Protein AF-A0A537VHF2-F1 (afdb_monomer)

pLDDT: mean 90.83, std 6.18, range [56.66, 97.06]

Foldseek 3Di:
DDDDDDDAFADPVGHRADPVRANCVRPVPVVVVCPDPVNVVVCVNNVDDDDDPSVVVNVPD

Mean predicted aligned error: 3.5 Å

Solvent-accessible surface area (backbone atoms only — not comparable to full-atom values): 4240 Å² total; per-residue (Å²): 133,89,84,87,85,87,87,82,74,61,48,96,90,69,43,63,46,49,100,85,68,47,46,56,92,82,40,89,50,54,75,64,52,60,77,31,73,67,46,50,51,51,53,67,72,57,78,70,87,89,79,56,69,72,66,58,55,67,75,58,133

Sequence (61 aa):
MGKVIVGMTISVDGYAADRHGSAGPLYPDLADLRDTDYMEAMINETGAVLMGRRAFEMADP

Radius of gyration: 12.89 Å; Cα contacts (8 Å, |Δi|>4): 24; chains: 1; bounding box: 29×24×36 Å

Structure (mmCIF, N/CA/C/O backbone):
data_AF-A0A537VHF2-F1
#
_entry.id   AF-A0A537VHF2-F1
#
loop_
_atom_site.group_PDB
_atom_site.id
_atom_site.type_symbol
_atom_site.label_atom_id
_atom_site.label_alt_id
_atom_site.label_comp_id
_atom_site.label_asym_id
_atom_site.label_entity_id
_atom_site.label_seq_id
_atom_site.pdbx_PDB_ins_code
_atom_site.Cartn_x
_atom_site.Cartn_y
_atom_site.Cartn_z
_atom_site.occupancy
_atom_site.B_iso_or_equiv
_atom_site.auth_seq_id
_atom_site.auth_comp_id
_atom_site.auth_asym_id
_atom_site.auth_atom_id
_atom_site.pdbx_PDB_model_num
ATOM 1 N N . MET A 1 1 ? -8.214 7.407 21.416 1.00 80.81 1 MET A N 1
ATOM 2 C CA . MET A 1 1 ? -6.944 7.919 20.854 1.00 80.81 1 MET A CA 1
ATOM 3 C C . MET A 1 1 ? -6.758 7.228 19.510 1.00 80.81 1 MET A C 1
ATOM 5 O O . MET A 1 1 ? -7.011 6.032 19.461 1.00 80.81 1 MET A O 1
ATOM 9 N N . GLY A 1 2 ? -6.465 7.949 18.425 1.00 86.81 2 GLY A N 1
ATOM 10 C CA . GLY A 1 2 ? -6.373 7.338 17.088 1.00 86.81 2 GLY A CA 1
ATOM 11 C C . GLY A 1 2 ? -5.109 6.487 16.930 1.00 86.81 2 GLY A C 1
ATOM 12 O O . GLY A 1 2 ? -4.056 6.875 17.433 1.00 86.81 2 GLY A O 1
ATOM 13 N N . LYS A 1 3 ? -5.213 5.342 16.246 1.00 91.69 3 LYS A N 1
ATOM 14 C CA . LYS A 1 3 ? -4.073 4.506 15.839 1.00 91.69 3 LYS A CA 1
ATOM 15 C C . LYS A 1 3 ? -3.666 4.912 14.425 1.00 91.69 3 LYS A 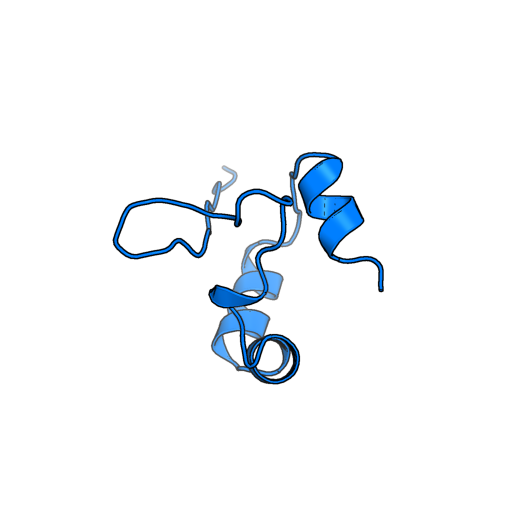C 1
ATOM 17 O O . LYS A 1 3 ? -4.516 4.972 13.545 1.00 91.69 3 LYS A O 1
ATOM 22 N N . VAL A 1 4 ? -2.384 5.195 14.215 1.00 92.62 4 VAL A N 1
ATOM 23 C CA . VAL A 1 4 ? -1.834 5.425 12.873 1.00 92.62 4 VAL A CA 1
ATOM 24 C C . VAL A 1 4 ? -1.225 4.117 12.387 1.00 92.62 4 VAL A C 1
ATOM 26 O O . VAL A 1 4 ? -0.398 3.529 13.082 1.00 92.62 4 VAL A O 1
ATOM 29 N N . ILE A 1 5 ? -1.649 3.666 11.209 1.00 91.38 5 ILE A N 1
ATOM 30 C CA . ILE A 1 5 ? -1.146 2.459 10.554 1.00 91.38 5 ILE A CA 1
ATOM 31 C C . ILE A 1 5 ? -0.325 2.899 9.343 1.00 91.38 5 ILE A C 1
ATOM 33 O O . ILE A 1 5 ? -0.761 3.749 8.570 1.00 91.38 5 ILE A O 1
ATOM 37 N N . VAL A 1 6 ? 0.872 2.334 9.189 1.00 91.50 6 VAL A N 1
ATOM 38 C CA . VAL A 1 6 ? 1.730 2.550 8.020 1.00 91.50 6 VAL A CA 1
ATOM 39 C C . VAL A 1 6 ? 1.950 1.201 7.353 1.00 91.50 6 VAL A C 1
ATOM 41 O O . VAL A 1 6 ? 2.476 0.286 7.981 1.00 91.50 6 VAL A O 1
ATOM 44 N N . GLY A 1 7 ? 1.548 1.088 6.089 1.00 88.06 7 GLY A N 1
ATOM 45 C CA . GLY A 1 7 ? 1.779 -0.086 5.254 1.00 88.06 7 GLY A CA 1
ATOM 46 C C . GLY A 1 7 ? 2.396 0.328 3.923 1.00 88.06 7 GLY A C 1
ATOM 47 O O . GLY A 1 7 ? 1.938 1.286 3.303 1.00 88.06 7 GLY A O 1
ATOM 48 N N . MET A 1 8 ? 3.444 -0.375 3.499 1.00 90.62 8 MET A N 1
ATOM 49 C CA . MET A 1 8 ? 4.044 -0.240 2.171 1.00 90.62 8 MET A CA 1
ATOM 50 C C . MET A 1 8 ? 4.586 -1.597 1.722 1.00 90.62 8 MET A C 1
ATOM 52 O O . MET A 1 8 ? 5.087 -2.357 2.550 1.00 90.62 8 MET A O 1
ATOM 56 N N . THR A 1 9 ? 4.528 -1.871 0.423 1.00 92.00 9 THR A N 1
ATOM 57 C CA . THR A 1 9 ? 5.307 -2.958 -0.185 1.00 92.00 9 THR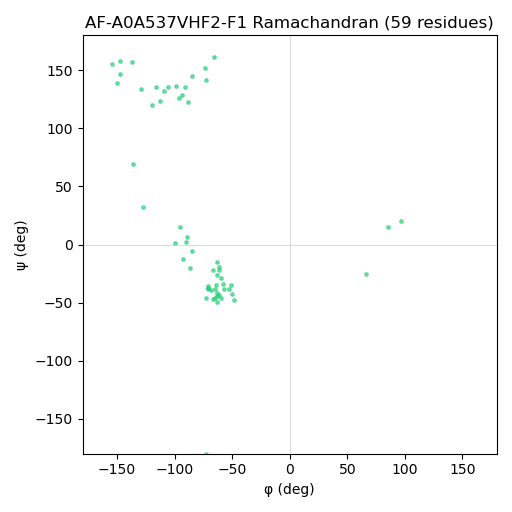 A CA 1
ATOM 58 C C . THR A 1 9 ? 6.547 -2.353 -0.816 1.00 92.00 9 THR A C 1
ATOM 60 O O . THR A 1 9 ? 6.474 -1.295 -1.441 1.00 92.00 9 THR A O 1
ATOM 63 N N . ILE A 1 10 ? 7.685 -3.006 -0.616 1.00 96.06 10 ILE A N 1
ATOM 64 C CA . ILE A 1 10 ? 8.981 -2.589 -1.146 1.00 96.06 10 ILE A CA 1
ATOM 65 C C . ILE A 1 10 ? 9.726 -3.803 -1.680 1.00 96.06 10 ILE A C 1
ATOM 67 O O . ILE A 1 10 ? 9.492 -4.935 -1.253 1.00 96.06 10 ILE A O 1
ATOM 71 N N . SER A 1 11 ? 10.656 -3.556 -2.591 1.00 96.44 11 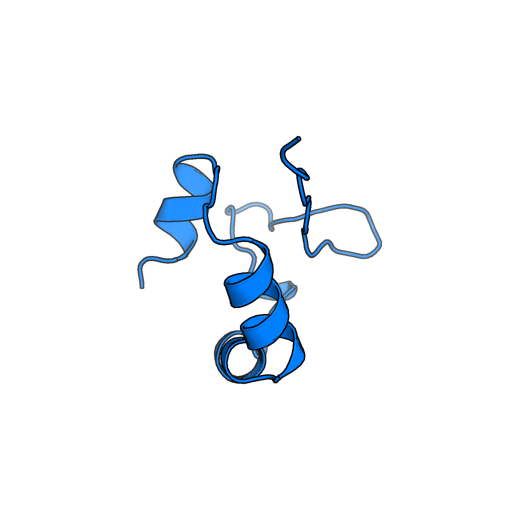SER A N 1
ATOM 72 C CA . SER A 1 11 ? 11.654 -4.539 -2.977 1.00 96.44 11 SER A CA 1
ATOM 73 C C . SER A 1 11 ? 12.596 -4.850 -1.808 1.00 96.44 11 SER A C 1
ATOM 75 O O . SER A 1 11 ? 12.721 -4.077 -0.854 1.00 96.44 11 SER A O 1
ATOM 77 N N . VAL A 1 12 ? 13.302 -5.982 -1.889 1.00 97.00 12 VAL A N 1
ATOM 78 C CA . VAL A 1 12 ? 14.265 -6.416 -0.856 1.00 97.00 12 VAL A CA 1
ATOM 79 C C . VAL A 1 12 ? 15.392 -5.393 -0.650 1.00 97.00 12 VAL A C 1
ATOM 81 O O . VAL A 1 12 ? 15.918 -5.263 0.452 1.00 97.00 12 VAL A O 1
ATOM 84 N N . ASP A 1 13 ? 15.739 -4.641 -1.692 1.00 97.06 13 ASP A N 1
ATOM 85 C CA . ASP A 1 13 ? 16.727 -3.558 -1.682 1.00 97.06 13 ASP A CA 1
ATOM 86 C C . ASP A 1 13 ? 16.140 -2.171 -1.341 1.00 97.06 13 ASP A C 1
ATOM 88 O O . ASP A 1 13 ? 16.869 -1.181 -1.344 1.00 97.06 13 ASP A O 1
ATOM 92 N N . GLY A 1 14 ? 14.860 -2.093 -0.962 1.00 96.81 14 GLY A N 1
ATOM 93 C CA . GLY A 1 14 ? 14.290 -0.927 -0.282 1.00 96.81 14 GLY A CA 1
ATOM 94 C C . GLY A 1 14 ? 13.563 0.088 -1.164 1.00 96.81 14 GLY A C 1
ATOM 95 O O . GLY A 1 14 ? 13.378 1.229 -0.738 1.00 96.81 14 GLY A O 1
ATOM 96 N N . TYR A 1 15 ? 13.131 -0.291 -2.367 1.00 96.56 15 TYR A N 1
ATOM 97 C CA . TYR A 1 15 ? 12.444 0.605 -3.300 1.00 96.56 15 TYR A CA 1
ATOM 98 C C . TYR A 1 15 ? 10.943 0.309 -3.385 1.00 96.56 15 TYR A C 1
ATOM 100 O O . TYR A 1 15 ? 10.525 -0.839 -3.498 1.00 96.56 15 TYR A O 1
ATOM 108 N N . ALA A 1 16 ? 10.124 1.364 -3.368 1.00 94.19 16 ALA A N 1
ATOM 109 C CA . ALA A 1 16 ? 8.663 1.276 -3.502 1.00 94.19 16 ALA A CA 1
ATOM 110 C C . ALA A 1 16 ? 8.166 1.427 -4.955 1.00 94.19 16 ALA A C 1
ATOM 112 O O . ALA A 1 16 ? 6.997 1.189 -5.239 1.00 94.19 16 ALA A O 1
ATOM 113 N N . ALA A 1 17 ? 9.036 1.868 -5.865 1.00 94.88 17 ALA A N 1
ATOM 114 C CA . ALA A 1 17 ? 8.723 2.074 -7.272 1.00 94.88 17 ALA A CA 1
ATOM 115 C C . ALA A 1 17 ? 9.994 1.968 -8.123 1.00 94.88 17 ALA A C 1
ATOM 117 O O . ALA A 1 17 ? 11.102 2.208 -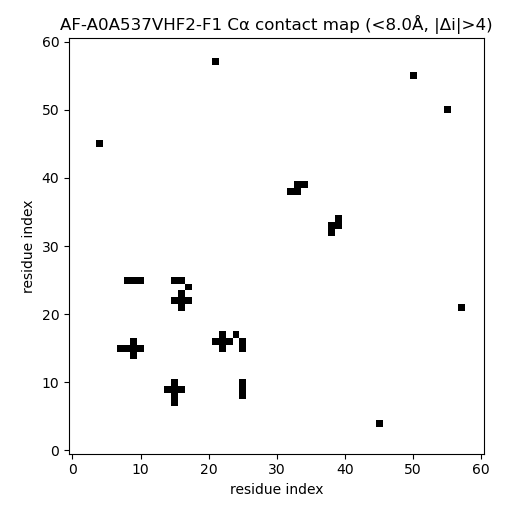7.636 1.00 94.88 17 ALA A O 1
ATOM 118 N N . ASP A 1 18 ? 9.825 1.636 -9.400 1.00 94.31 18 ASP A N 1
ATOM 119 C CA . ASP A 1 18 ? 10.900 1.633 -10.384 1.00 94.31 18 ASP A CA 1
ATOM 120 C C . ASP A 1 18 ? 11.334 3.062 -10.780 1.00 94.31 18 ASP A C 1
ATOM 122 O O . ASP A 1 18 ? 10.791 4.073 -10.326 1.00 94.31 18 ASP A O 1
ATOM 126 N N . ARG A 1 19 ? 12.318 3.166 -11.681 1.00 95.62 19 ARG A N 1
A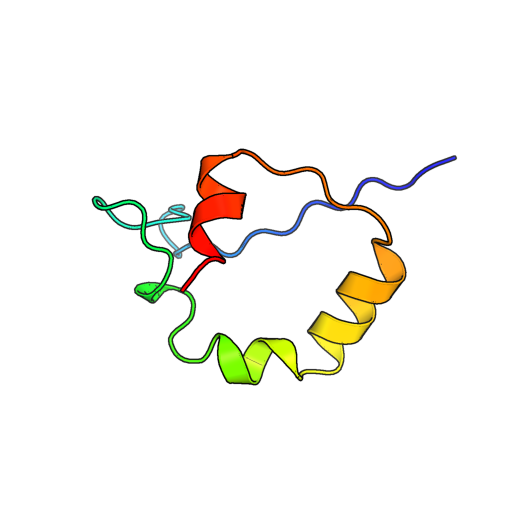TOM 127 C CA . ARG A 1 19 ? 12.843 4.460 -12.158 1.00 95.62 19 ARG A CA 1
ATOM 128 C C . ARG A 1 19 ? 11.826 5.330 -12.914 1.00 95.62 19 ARG A C 1
ATOM 130 O O . ARG A 1 19 ? 12.106 6.504 -13.139 1.00 95.62 19 ARG A O 1
ATOM 137 N N . HIS A 1 20 ? 10.700 4.765 -13.347 1.00 93.44 20 HIS A N 1
ATOM 138 C CA . HIS A 1 20 ? 9.612 5.481 -14.014 1.00 93.44 20 HIS A CA 1
ATOM 139 C C . HIS A 1 20 ? 8.458 5.793 -13.047 1.00 93.44 20 HIS A C 1
ATOM 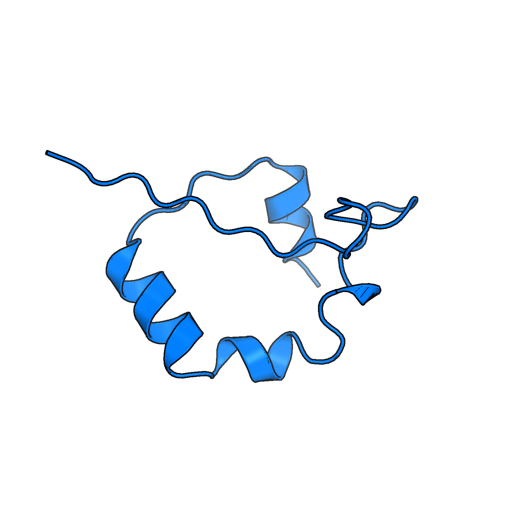141 O O . HIS A 1 20 ? 7.475 6.404 -13.455 1.00 93.44 20 HIS A O 1
ATOM 147 N N . GLY A 1 21 ? 8.585 5.413 -11.770 1.00 92.06 21 GLY A N 1
ATOM 148 C CA . GLY A 1 21 ? 7.567 5.615 -10.746 1.00 92.06 21 GLY A CA 1
ATOM 149 C C . GLY A 1 21 ? 6.500 4.521 -10.698 1.00 92.06 21 GLY A C 1
ATOM 150 O O . GLY A 1 21 ? 5.478 4.740 -10.063 1.00 92.06 21 GLY A O 1
ATOM 151 N N . SER A 1 22 ? 6.711 3.365 -11.334 1.00 91.56 22 SER A N 1
ATOM 152 C CA . SER A 1 22 ? 5.759 2.247 -11.331 1.00 91.56 22 SER A CA 1
ATOM 153 C C . SER A 1 22 ? 6.014 1.275 -10.178 1.00 91.56 22 SER A C 1
ATOM 155 O O . SER A 1 22 ? 7.151 0.862 -9.949 1.00 91.56 22 SER A O 1
ATOM 157 N N . ALA A 1 23 ? 4.948 0.849 -9.497 1.00 92.19 23 ALA A N 1
ATOM 158 C CA . ALA A 1 23 ? 4.982 -0.246 -8.523 1.00 92.19 23 ALA A CA 1
ATOM 159 C C . ALA A 1 23 ? 4.695 -1.628 -9.148 1.00 92.19 23 ALA A C 1
ATOM 161 O O . ALA A 1 23 ? 4.674 -2.625 -8.433 1.00 92.19 23 ALA A O 1
ATOM 162 N N . GLY A 1 24 ? 4.498 -1.716 -10.471 1.00 91.81 24 GLY A N 1
ATOM 163 C CA . GLY A 1 24 ? 4.134 -2.960 -11.166 1.00 91.81 24 GLY A CA 1
ATOM 164 C C . GLY A 1 24 ? 5.024 -4.174 -10.845 1.00 91.81 24 GLY A C 1
ATOM 165 O O . GLY A 1 24 ? 4.485 -5.245 -10.584 1.00 91.81 24 GLY A O 1
ATOM 166 N N . PRO A 1 25 ? 6.365 -4.040 -10.771 1.00 92.56 25 PRO A N 1
ATOM 167 C CA . PRO A 1 25 ? 7.240 -5.153 -10.390 1.00 92.56 25 PRO A CA 1
ATOM 168 C C . PRO A 1 25 ? 7.007 -5.712 -8.977 1.00 92.56 25 PRO A C 1
ATOM 170 O O . PRO A 1 25 ? 7.405 -6.842 -8.710 1.00 92.56 25 PRO A O 1
ATOM 173 N N . LEU A 1 26 ? 6.401 -4.932 -8.074 1.00 93.06 26 LEU A N 1
ATOM 174 C CA . LEU A 1 26 ? 6.070 -5.360 -6.711 1.00 93.06 26 LEU A CA 1
ATOM 175 C C . LEU A 1 26 ? 4.713 -6.065 -6.626 1.00 93.06 26 LEU A C 1
ATOM 177 O O . LEU A 1 26 ? 4.472 -6.781 -5.660 1.00 93.06 26 LEU A O 1
ATOM 181 N N . TYR A 1 27 ? 3.845 -5.857 -7.617 1.00 88.94 27 TYR A N 1
ATOM 182 C CA . TYR A 1 27 ? 2.472 -6.352 -7.620 1.00 88.94 27 TYR A CA 1
ATOM 183 C C . TYR A 1 27 ? 2.097 -6.953 -8.984 1.00 88.94 27 TYR A C 1
ATOM 185 O O . TYR A 1 27 ? 1.276 -6.379 -9.707 1.00 88.94 27 TYR A O 1
ATOM 193 N N . PRO A 1 28 ? 2.678 -8.105 -9.365 1.00 85.94 28 PRO A N 1
ATOM 194 C CA . PRO A 1 28 ? 2.294 -8.802 -10.597 1.00 85.94 28 PRO A CA 1
ATOM 195 C C . PRO A 1 28 ? 0.816 -9.240 -10.601 1.00 85.94 28 PRO A C 1
ATOM 197 O O . PRO A 1 28 ? 0.244 -9.477 -11.661 1.00 85.94 28 PRO A O 1
ATOM 200 N N . ASP A 1 29 ? 0.210 -9.314 -9.420 1.00 88.44 29 ASP A N 1
ATOM 201 C CA . ASP A 1 29 ? -1.117 -9.821 -9.087 1.00 88.44 29 ASP A CA 1
ATOM 202 C C . ASP A 1 29 ? -1.929 -8.794 -8.271 1.00 88.44 29 ASP A C 1
ATOM 204 O O . ASP A 1 29 ? -2.748 -9.154 -7.428 1.00 88.44 29 ASP A O 1
ATOM 208 N N . LEU A 1 30 ? -1.722 -7.488 -8.509 1.00 86.94 30 LEU A N 1
ATOM 209 C CA . LEU A 1 30 ? -2.383 -6.418 -7.740 1.00 86.94 30 LEU A CA 1
ATOM 210 C C . LEU A 1 30 ? -3.912 -6.565 -7.679 1.00 86.94 30 LEU A C 1
ATOM 212 O O . LEU A 1 30 ? -4.524 -6.260 -6.655 1.00 86.94 30 LEU A O 1
ATOM 216 N N . ALA A 1 31 ? -4.520 -6.999 -8.787 1.00 86.56 31 ALA A N 1
ATOM 217 C CA . ALA A 1 31 ? -5.958 -7.218 -8.871 1.00 86.56 31 ALA A CA 1
ATOM 218 C C . ALA A 1 31 ? -6.414 -8.326 -7.913 1.00 86.56 31 ALA A C 1
ATOM 220 O O . ALA A 1 31 ? -7.379 -8.126 -7.184 1.00 86.56 31 ALA A O 1
ATOM 221 N N . ASP A 1 32 ? -5.675 -9.434 -7.853 1.00 90.50 32 ASP A N 1
ATOM 222 C CA . ASP A 1 32 ? -6.000 -10.572 -6.993 1.00 90.50 32 ASP A CA 1
ATOM 223 C C . ASP A 1 32 ? -5.755 -10.236 -5.514 1.00 90.50 32 ASP A C 1
ATOM 225 O O . ASP A 1 32 ? -6.543 -10.607 -4.646 1.00 90.50 32 ASP A O 1
ATOM 229 N N . LEU A 1 33 ? -4.697 -9.468 -5.213 1.00 89.06 33 LEU A N 1
ATOM 230 C CA . LEU A 1 33 ? -4.382 -9.019 -3.853 1.00 89.06 33 LEU A CA 1
ATOM 231 C C . LEU A 1 33 ? -5.538 -8.230 -3.222 1.00 89.06 33 LEU A C 1
ATOM 233 O O . LEU A 1 33 ? -5.798 -8.373 -2.023 1.00 89.06 33 LEU A O 1
ATOM 237 N N . ARG A 1 34 ? -6.226 -7.396 -4.013 1.00 86.06 34 ARG A N 1
ATOM 238 C CA . ARG A 1 34 ? -7.330 -6.547 -3.543 1.00 86.06 34 ARG A CA 1
ATOM 239 C C . ARG A 1 34 ? -8.468 -7.352 -2.914 1.00 86.06 34 ARG A C 1
ATOM 241 O O . ARG A 1 34 ? -9.055 -6.869 -1.950 1.00 86.06 34 ARG A O 1
ATOM 248 N N . ASP A 1 35 ? -8.726 -8.549 -3.428 1.00 89.94 35 ASP A N 1
ATOM 249 C CA . ASP A 1 35 ? -9.860 -9.390 -3.038 1.00 89.94 35 ASP A CA 1
ATOM 250 C C . ASP A 1 35 ? -9.483 -10.421 -1.953 1.00 89.94 35 ASP A C 1
ATOM 252 O O . ASP A 1 35 ? -10.206 -11.384 -1.703 1.00 89.94 35 ASP A O 1
ATOM 256 N N . THR A 1 36 ? -8.331 -10.246 -1.295 1.00 94.31 36 THR A N 1
ATOM 257 C CA . THR A 1 36 ? -7.912 -11.101 -0.178 1.00 94.31 36 THR A CA 1
ATOM 258 C C . THR A 1 36 ? -8.512 -10.641 1.150 1.00 94.31 36 THR A C 1
ATOM 260 O O . THR A 1 36 ? -8.550 -9.443 1.441 1.00 94.31 36 THR A O 1
ATOM 263 N N . ASP A 1 37 ? -8.840 -11.595 2.030 1.00 96.25 37 ASP A N 1
ATOM 264 C CA . ASP A 1 37 ? -9.300 -11.324 3.405 1.00 96.25 37 ASP A CA 1
ATOM 265 C C . ASP A 1 37 ? -8.362 -10.363 4.161 1.00 96.25 37 ASP A C 1
ATOM 267 O O . ASP A 1 37 ? -8.794 -9.536 4.967 1.00 96.25 37 ASP A O 1
ATOM 271 N N . TYR A 1 38 ? -7.055 -10.460 3.894 1.00 91.50 38 TYR A N 1
ATOM 272 C CA . TYR A 1 38 ? -6.045 -9.583 4.478 1.00 91.50 38 TYR A CA 1
ATOM 273 C C . TYR A 1 38 ? -6.247 -8.117 4.071 1.00 91.50 38 TYR A C 1
ATOM 275 O O . TYR A 1 38 ? -6.259 -7.237 4.936 1.00 91.50 38 TYR A O 1
ATOM 283 N N . MET A 1 39 ? -6.416 -7.841 2.774 1.00 91.62 39 MET A N 1
ATOM 284 C CA . MET A 1 39 ? -6.602 -6.473 2.290 1.00 91.62 39 MET A CA 1
ATOM 285 C C . MET A 1 39 ? -7.946 -5.894 2.727 1.00 91.62 39 MET A C 1
ATOM 287 O O . MET A 1 39 ? -7.991 -4.735 3.146 1.00 91.62 39 MET A O 1
ATOM 291 N N . GLU A 1 40 ? -9.015 -6.693 2.715 1.00 92.69 40 GLU A N 1
ATOM 292 C CA . GLU A 1 40 ? -10.322 -6.268 3.224 1.00 92.69 40 GLU A CA 1
ATOM 293 C C . GLU A 1 40 ? -10.258 -5.887 4.709 1.00 92.69 40 GLU A C 1
ATOM 295 O O . GLU A 1 40 ? -10.742 -4.822 5.107 1.00 92.69 40 GLU A O 1
ATOM 300 N N . ALA A 1 41 ? -9.607 -6.710 5.537 1.00 93.19 41 ALA A N 1
ATOM 301 C CA . ALA A 1 41 ? -9.418 -6.419 6.956 1.00 93.19 41 ALA A CA 1
ATOM 302 C C . ALA A 1 41 ? -8.609 -5.130 7.178 1.00 93.19 41 ALA A C 1
ATOM 304 O O . ALA A 1 41 ? -8.997 -4.293 7.996 1.00 93.19 41 ALA A O 1
ATOM 305 N N . MET A 1 42 ? -7.528 -4.933 6.417 1.00 91.06 42 MET A N 1
ATOM 306 C CA . MET A 1 42 ? -6.692 -3.731 6.500 1.00 91.06 42 MET A CA 1
ATOM 307 C C . MET A 1 42 ? -7.454 -2.454 6.126 1.00 91.06 42 MET A C 1
ATOM 309 O O . MET A 1 42 ? -7.307 -1.429 6.800 1.00 91.06 42 MET A O 1
ATOM 313 N N . ILE A 1 43 ? -8.280 -2.502 5.077 1.00 90.50 43 ILE A N 1
ATOM 314 C CA . ILE A 1 43 ? -9.114 -1.368 4.651 1.00 90.50 43 ILE A CA 1
ATOM 315 C C . ILE A 1 43 ? -10.145 -1.035 5.738 1.00 90.50 43 ILE A C 1
ATOM 317 O O . ILE A 1 43 ? -10.275 0.132 6.123 1.00 90.50 43 ILE A O 1
ATOM 321 N N . ASN A 1 44 ? -10.817 -2.058 6.276 1.00 92.19 44 ASN A N 1
ATOM 322 C CA . ASN A 1 44 ? -11.832 -1.904 7.318 1.00 92.19 44 ASN A CA 1
ATOM 323 C C . ASN A 1 44 ? -11.257 -1.360 8.637 1.00 92.19 44 ASN A C 1
ATOM 325 O O . ASN A 1 44 ? -11.903 -0.534 9.280 1.00 92.19 44 ASN A O 1
ATOM 329 N N . GLU A 1 45 ? -10.049 -1.777 9.039 1.00 92.81 45 GLU A N 1
ATOM 330 C CA . GLU A 1 45 ? -9.389 -1.247 10.243 1.00 92.81 45 GLU A CA 1
ATOM 331 C C . GLU A 1 45 ? -8.914 0.202 10.044 1.00 92.81 45 GLU A C 1
ATOM 333 O O . GLU A 1 45 ? -9.002 1.014 10.967 1.00 92.81 45 GLU A O 1
ATOM 338 N N . THR A 1 46 ? -8.410 0.538 8.851 1.00 91.88 46 THR A N 1
ATOM 339 C CA . THR A 1 46 ? -7.780 1.842 8.592 1.00 91.88 46 THR A CA 1
ATOM 340 C C . THR A 1 46 ? -8.806 2.977 8.530 1.00 91.88 46 THR A C 1
ATOM 342 O O . THR A 1 46 ? -8.584 4.031 9.126 1.00 91.88 46 THR 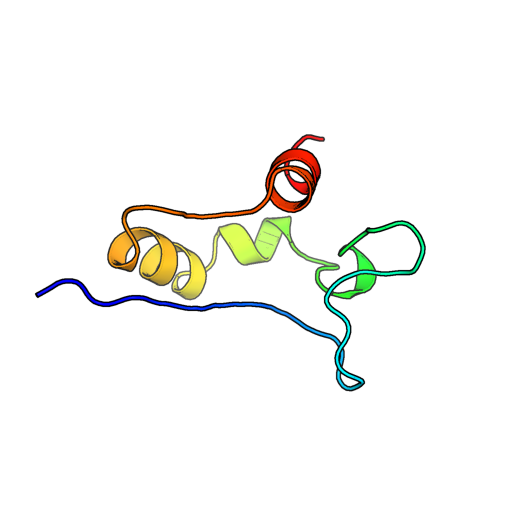A O 1
ATOM 345 N N . GLY A 1 47 ? -9.924 2.789 7.818 1.00 89.56 47 GLY A N 1
ATOM 346 C CA . GLY A 1 47 ? -11.062 3.725 7.751 1.00 89.56 47 GLY A CA 1
ATOM 347 C C . GLY A 1 47 ? -10.811 5.093 7.086 1.00 89.56 47 GLY A C 1
ATOM 348 O O . GLY A 1 47 ? -11.747 5.693 6.562 1.00 89.56 47 GLY A O 1
ATOM 349 N N . ALA A 1 48 ? -9.573 5.595 7.067 1.00 92.81 48 ALA A N 1
ATOM 350 C CA . ALA A 1 48 ? -9.165 6.833 6.406 1.00 92.81 48 ALA A CA 1
ATOM 351 C C . ALA A 1 48 ? -7.706 6.753 5.929 1.00 92.81 48 ALA A C 1
ATOM 353 O O . ALA A 1 48 ? -6.835 6.276 6.651 1.00 92.81 48 ALA A O 1
ATOM 354 N N . VAL A 1 49 ? -7.425 7.271 4.729 1.00 93.50 49 VAL A N 1
ATOM 355 C CA . VAL A 1 49 ? -6.096 7.199 4.099 1.00 93.50 49 VAL A CA 1
ATOM 356 C C . VAL A 1 49 ? -5.499 8.594 3.927 1.00 93.50 49 VAL A C 1
ATOM 358 O O . VAL A 1 49 ? -6.163 9.517 3.459 1.00 93.50 49 VAL A O 1
ATOM 361 N N . LEU A 1 50 ? -4.214 8.726 4.262 1.00 93.56 50 LEU A N 1
ATOM 362 C CA . LEU A 1 50 ? -3.373 9.863 3.898 1.00 93.56 50 LEU A CA 1
ATOM 363 C C . LEU A 1 50 ? -2.311 9.371 2.912 1.00 93.56 50 LEU A C 1
ATOM 365 O O . LEU A 1 50 ? -1.539 8.474 3.240 1.00 93.56 50 LEU A O 1
ATOM 369 N N . MET A 1 51 ? -2.236 9.975 1.727 1.00 95.44 51 MET A N 1
ATOM 370 C CA . MET A 1 51 ? -1.218 9.627 0.736 1.00 95.44 51 MET A CA 1
ATOM 371 C C . MET A 1 51 ? -0.792 10.832 -0.103 1.00 95.44 51 MET A C 1
ATOM 373 O O . MET A 1 51 ? -1.510 11.826 -0.213 1.00 95.44 51 MET A O 1
ATOM 377 N N . GLY A 1 52 ? 0.401 10.752 -0.695 1.00 94.81 52 GLY A N 1
ATOM 378 C CA . GLY A 1 52 ? 0.889 11.771 -1.620 1.00 94.81 52 GLY A CA 1
ATOM 379 C C . GLY A 1 52 ? 0.174 11.710 -2.973 1.00 94.81 52 GLY A C 1
ATOM 380 O O . GLY A 1 52 ? -0.218 10.637 -3.423 1.00 94.81 52 GLY A O 1
ATOM 381 N N . ARG A 1 53 ? 0.085 12.853 -3.666 1.00 94.62 53 ARG A N 1
ATOM 382 C CA . ARG A 1 53 ? -0.557 12.980 -4.991 1.00 94.62 53 ARG A CA 1
ATOM 383 C C . ARG A 1 53 ? -0.106 11.912 -5.996 1.00 94.62 53 ARG A C 1
ATOM 385 O O . ARG A 1 53 ? -0.947 11.275 -6.606 1.00 94.62 53 ARG A O 1
ATOM 392 N N . ARG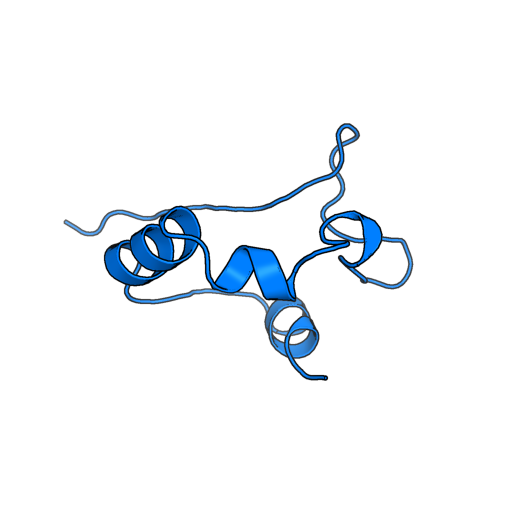 A 1 54 ? 1.206 11.682 -6.124 1.00 92.31 54 ARG A N 1
ATOM 393 C CA . ARG A 1 54 ? 1.752 10.694 -7.074 1.00 92.31 54 ARG A CA 1
ATOM 394 C C . ARG A 1 54 ? 1.330 9.258 -6.760 1.00 92.31 54 ARG A C 1
ATOM 396 O O . ARG A 1 54 ? 1.141 8.473 -7.673 1.00 92.31 54 ARG A O 1
ATOM 403 N N . ALA A 1 55 ? 1.192 8.920 -5.477 1.00 91.69 55 ALA A N 1
ATOM 404 C CA . ALA A 1 55 ? 0.704 7.604 -5.075 1.00 91.69 55 ALA A CA 1
ATOM 405 C C . ALA A 1 55 ? -0.791 7.453 -5.391 1.00 91.69 55 ALA A C 1
ATOM 407 O O . ALA A 1 55 ? -1.224 6.371 -5.757 1.00 91.69 55 ALA A O 1
ATOM 408 N N . PHE A 1 56 ? -1.567 8.535 -5.261 1.00 91.88 56 PHE A N 1
ATOM 409 C CA . PHE A 1 56 ? -2.982 8.546 -5.631 1.00 91.88 56 PHE A CA 1
ATOM 410 C C . PHE A 1 56 ? -3.171 8.389 -7.148 1.00 91.88 56 PHE A C 1
ATOM 412 O O . PHE A 1 56 ? -3.945 7.546 -7.579 1.00 91.88 56 PHE A O 1
ATOM 419 N N . GLU A 1 57 ? -2.413 9.142 -7.951 1.00 92.31 57 GLU A N 1
A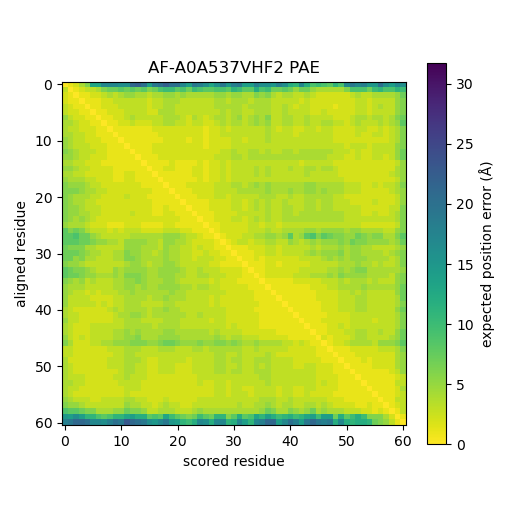TOM 420 C CA . GLU A 1 57 ? -2.447 9.072 -9.422 1.00 92.31 57 GLU A CA 1
ATOM 421 C C . GLU A 1 57 ? -2.008 7.699 -9.962 1.00 92.31 57 GLU A C 1
ATOM 423 O O . GLU A 1 57 ? -2.454 7.296 -11.025 1.00 92.31 57 GLU A O 1
ATOM 428 N N . MET A 1 58 ? -1.185 6.943 -9.225 1.00 87.31 58 MET A N 1
ATOM 429 C CA . MET A 1 58 ? -0.774 5.585 -9.613 1.00 87.31 58 MET A CA 1
ATOM 430 C C . MET A 1 58 ? -1.928 4.568 -9.604 1.00 87.31 58 MET A C 1
ATOM 432 O O . MET A 1 58 ? -1.820 3.522 -10.236 1.00 87.31 58 MET A O 1
ATOM 436 N N . ALA A 1 59 ? -3.008 4.846 -8.869 1.00 83.06 59 ALA A N 1
ATOM 437 C CA . ALA A 1 59 ? -4.189 3.987 -8.819 1.00 83.06 59 ALA A CA 1
ATOM 438 C C . ALA A 1 59 ? -5.189 4.260 -9.964 1.00 83.06 59 ALA A C 1
ATOM 440 O O . ALA A 1 59 ? -6.187 3.545 -10.064 1.00 83.06 59 ALA A O 1
ATOM 441 N N . ASP A 1 60 ? -4.947 5.288 -10.786 1.00 69.75 60 ASP A N 1
ATOM 442 C CA . ASP A 1 60 ? -5.776 5.665 -11.938 1.00 69.75 60 ASP A CA 1
ATOM 443 C C . ASP A 1 60 ? -5.287 4.894 -13.190 1.00 69.75 60 ASP A C 1
ATOM 445 O O . ASP A 1 60 ? -4.090 4.957 -13.486 1.00 69.75 60 ASP A O 1
ATOM 449 N N . PRO A 1 61 ? -6.144 4.103 -13.870 1.00 56.66 61 PRO A N 1
ATOM 450 C CA . PRO A 1 61 ? -5.754 3.250 -15.001 1.00 56.66 61 PRO A CA 1
ATOM 451 C C . PRO A 1 61 ? -5.315 3.999 -16.269 1.00 56.66 61 PRO A C 1
ATOM 453 O O . PRO A 1 61 ? -5.853 5.091 -16.562 1.00 56.66 61 PRO A O 1
#

Secondary structure (DSSP, 8-state):
-PPP-------TTS-SS-TTS--GGG-TTHHHHHTSHHHHHHHHHH-S----HHHHHTT--